Protein AF-A0ABC9U4D1-F1 (afdb_monomer_lite)

Structure (mmCIF, N/CA/C/O backbone):
data_AF-A0ABC9U4D1-F1
#
_entry.id   AF-A0ABC9U4D1-F1
#
loop_
_atom_site.group_PDB
_atom_site.id
_atom_site.type_symbol
_atom_site.label_atom_id
_atom_site.label_alt_id
_atom_site.label_comp_id
_atom_site.label_asym_id
_atom_site.label_entity_id
_atom_site.label_seq_id
_atom_site.pdbx_PDB_ins_code
_atom_site.Cartn_x
_atom_site.Cartn_y
_atom_site.Cartn_z
_atom_site.occupancy
_atom_site.B_iso_or_equiv
_atom_site.auth_seq_id
_atom_site.auth_comp_id
_atom_site.auth_asym_id
_atom_site.auth_atom_id
_atom_site.pdbx_PDB_model_num
ATOM 1 N N . LEU A 1 1 ? -5.046 -7.868 15.662 1.00 43.31 1 LEU A N 1
ATOM 2 C CA . LEU A 1 1 ? -5.301 -7.975 14.210 1.00 43.31 1 LEU A CA 1
ATOM 3 C C . LEU A 1 1 ? -5.563 -9.448 13.931 1.00 43.31 1 LEU A C 1
ATOM 5 O O . LEU A 1 1 ? -4.938 -10.247 14.605 1.00 43.31 1 LEU A O 1
ATOM 9 N N . GLU A 1 2 ? -6.512 -9.821 13.070 1.00 37.09 2 GLU A N 1
ATOM 10 C CA . GLU A 1 2 ? -6.477 -11.195 12.537 1.00 37.09 2 GLU A CA 1
ATOM 11 C C . GLU A 1 2 ? -5.173 -11.321 11.754 1.00 37.09 2 GLU A C 1
ATOM 13 O O . GLU A 1 2 ? -4.854 -10.416 10.973 1.00 37.09 2 GLU A O 1
ATOM 18 N N . ASP A 1 3 ? -4.407 -12.375 12.022 1.00 43.09 3 ASP A N 1
ATOM 19 C CA . ASP A 1 3 ? -3.248 -12.704 11.204 1.00 43.09 3 ASP A CA 1
ATOM 20 C C . ASP A 1 3 ? -3.711 -12.816 9.749 1.00 43.09 3 ASP A C 1
ATOM 22 O O . ASP A 1 3 ? -4.820 -13.310 9.498 1.00 43.09 3 ASP A O 1
ATOM 26 N N . PRO A 1 4 ? -2.935 -12.300 8.781 1.00 46.50 4 PRO A N 1
ATOM 27 C CA . PRO A 1 4 ? -3.317 -12.392 7.384 1.00 46.50 4 PRO A CA 1
ATOM 28 C C . PRO A 1 4 ? -3.581 -13.864 7.065 1.00 46.50 4 PRO A C 1
ATOM 30 O O . PRO A 1 4 ? -2.685 -14.697 7.197 1.00 46.50 4 PRO A O 1
ATOM 33 N N . LYS A 1 5 ? -4.831 -14.187 6.697 1.00 45.16 5 LYS A N 1
ATOM 34 C CA . LYS A 1 5 ? -5.208 -15.529 6.246 1.00 45.16 5 LYS A CA 1
ATOM 35 C C . LYS A 1 5 ? -4.211 -15.931 5.166 1.00 45.16 5 LYS A C 1
ATOM 37 O O . LYS A 1 5 ? -4.177 -15.302 4.107 1.00 45.16 5 LYS A O 1
ATOM 42 N N . LYS A 1 6 ? -3.395 -16.948 5.455 1.00 44.59 6 LYS A N 1
ATOM 43 C CA . LYS A 1 6 ? -2.520 -17.576 4.467 1.00 44.59 6 LYS A CA 1
ATOM 44 C C . LYS A 1 6 ? -3.451 -18.081 3.369 1.00 44.59 6 LYS A C 1
ATOM 46 O O . LYS A 1 6 ? -4.281 -18.950 3.624 1.00 44.59 6 LYS A O 1
ATOM 51 N N . ARG A 1 7 ? -3.421 -17.429 2.207 1.00 51.56 7 ARG A N 1
ATOM 52 C CA . ARG A 1 7 ? -4.224 -17.856 1.064 1.00 51.56 7 ARG A CA 1
ATOM 53 C C . ARG A 1 7 ? -3.690 -19.211 0.627 1.00 51.56 7 ARG A C 1
ATOM 55 O O . ARG A 1 7 ? -2.477 -19.385 0.534 1.00 51.56 7 ARG A O 1
ATOM 62 N N . GLU A 1 8 ? -4.588 -20.171 0.445 1.00 48.88 8 GLU A N 1
ATOM 63 C CA . GLU A 1 8 ? -4.225 -21.444 -0.159 1.00 48.88 8 GLU A CA 1
ATOM 64 C C . GLU A 1 8 ? -3.706 -21.142 -1.565 1.00 48.88 8 GLU A C 1
ATOM 66 O O . GLU A 1 8 ? -4.402 -20.519 -2.368 1.00 48.88 8 GLU A O 1
ATOM 71 N N . ASN A 1 9 ? -2.452 -21.517 -1.826 1.00 50.22 9 ASN A N 1
ATOM 72 C CA . ASN A 1 9 ? -1.836 -21.441 -3.145 1.00 50.22 9 ASN A CA 1
ATOM 73 C C . ASN A 1 9 ? -2.502 -22.502 -4.029 1.00 50.22 9 ASN A C 1
ATOM 75 O O . ASN A 1 9 ? -1.952 -23.572 -4.279 1.00 50.22 9 ASN A O 1
ATOM 79 N N . THR A 1 10 ? -3.723 -22.232 -4.481 1.00 45.69 10 THR A N 1
ATOM 80 C CA . THR A 1 10 ? -4.301 -22.949 -5.611 1.00 45.69 10 THR A CA 1
ATOM 81 C C . THR A 1 10 ? -3.465 -22.531 -6.811 1.00 45.69 10 THR A C 1
ATOM 83 O O . THR A 1 10 ? -3.570 -21.384 -7.241 1.00 45.69 10 THR A O 1
ATOM 86 N N . GLY A 1 11 ? -2.569 -23.410 -7.271 1.00 47.50 11 GLY A N 1
ATOM 87 C CA . GLY A 1 11 ? -1.564 -23.181 -8.319 1.00 47.50 11 GLY A CA 1
ATOM 88 C C . GLY A 1 11 ? -2.130 -22.909 -9.717 1.00 47.50 11 GLY A C 1
ATOM 89 O O . GLY A 1 11 ? -1.662 -23.473 -10.698 1.00 47.50 11 GLY A O 1
ATOM 90 N N . LEU A 1 12 ? -3.137 -22.044 -9.812 1.00 46.59 12 LEU A N 1
ATOM 91 C CA . LEU A 1 12 ? -3.800 -21.604 -11.023 1.00 46.59 12 LEU A CA 1
ATOM 92 C C . LEU A 1 12 ? -3.502 -20.108 -11.218 1.00 46.59 12 LEU A C 1
ATOM 94 O O . LEU A 1 12 ? -4.271 -19.239 -10.825 1.00 46.59 12 LEU A O 1
ATOM 98 N N . ALA A 1 13 ? -2.316 -19.841 -11.770 1.00 54.91 13 ALA A N 1
ATOM 99 C CA . ALA A 1 13 ? -1.929 -18.630 -12.499 1.00 54.91 13 ALA A CA 1
ATOM 100 C C . ALA A 1 13 ? -2.412 -17.266 -11.947 1.00 54.91 13 ALA A C 1
ATOM 102 O O . ALA A 1 13 ? -3.047 -16.489 -12.661 1.00 54.91 13 ALA A O 1
ATOM 103 N N . PHE A 1 14 ? -2.034 -16.900 -10.720 1.00 65.50 14 PHE A N 1
ATOM 104 C CA . PHE A 1 14 ? -1.954 -15.475 -10.385 1.00 65.50 14 PHE A CA 1
ATOM 105 C C . PHE A 1 14 ? -0.712 -14.893 -11.076 1.00 65.50 14 PHE A C 1
ATOM 107 O O . PHE A 1 14 ? 0.409 -15.322 -10.818 1.00 65.50 14 PHE A O 1
ATOM 114 N N . GLY A 1 15 ? -0.904 -13.965 -12.019 1.00 81.44 15 GLY A N 1
ATOM 115 C CA . GLY A 1 15 ? 0.206 -13.353 -12.756 1.00 81.44 15 GLY A CA 1
ATOM 116 C C . GLY A 1 15 ? 1.168 -12.592 -11.835 1.00 81.44 15 GLY A C 1
ATOM 117 O O . GLY A 1 15 ? 0.751 -12.051 -10.812 1.00 81.44 15 GLY A O 1
ATOM 118 N N . ARG A 1 16 ? 2.445 -12.488 -12.233 1.00 86.44 16 ARG A N 1
ATOM 119 C CA . ARG A 1 16 ? 3.528 -11.790 -11.500 1.00 86.44 16 ARG A CA 1
ATOM 120 C C . ARG A 1 16 ? 3.120 -10.404 -10.981 1.00 86.44 16 ARG A C 1
ATOM 122 O O . ARG A 1 16 ? 3.432 -10.034 -9.852 1.00 86.44 16 ARG A O 1
ATOM 129 N N . ASN A 1 17 ? 2.382 -9.647 -11.797 1.00 88.81 17 ASN A N 1
ATOM 130 C CA . ASN A 1 17 ? 1.868 -8.332 -11.417 1.00 88.81 17 ASN A CA 1
ATOM 131 C C . ASN A 1 17 ? 0.871 -8.407 -10.245 1.00 88.81 17 ASN A C 1
ATOM 133 O O . ASN A 1 17 ? 0.938 -7.592 -9.325 1.00 88.81 17 ASN A O 1
ATOM 137 N N . VAL A 1 18 ? -0.017 -9.404 -10.256 1.00 90.12 18 VAL A N 1
ATOM 138 C CA . VAL A 1 18 ? -1.042 -9.592 -9.224 1.00 90.12 18 VAL A CA 1
ATOM 139 C C . VAL A 1 18 ? -0.400 -9.944 -7.890 1.00 90.12 18 VAL A C 1
ATOM 141 O O . VAL A 1 18 ? -0.757 -9.345 -6.878 1.00 90.12 18 VAL A O 1
ATOM 144 N N . GLU A 1 19 ? 0.584 -10.843 -7.894 1.00 89.69 19 GLU A N 1
ATOM 145 C CA . GLU A 1 19 ? 1.311 -11.231 -6.681 1.00 89.69 19 GLU A CA 1
ATOM 146 C C . GLU A 1 19 ? 2.057 -10.040 -6.060 1.00 89.69 19 GLU A C 1
ATOM 148 O O . GLU A 1 19 ? 1.936 -9.770 -4.858 1.00 89.69 19 GLU A O 1
ATOM 153 N N . MET A 1 20 ? 2.744 -9.250 -6.894 1.00 91.88 20 MET A N 1
ATOM 154 C CA . MET A 1 20 ? 3.397 -8.014 -6.460 1.00 91.88 20 MET A CA 1
ATOM 155 C C . MET A 1 20 ? 2.384 -7.029 -5.870 1.00 91.88 20 MET A C 1
ATOM 157 O O . MET A 1 20 ? 2.581 -6.520 -4.765 1.00 91.88 20 MET A O 1
ATOM 161 N N . PHE A 1 21 ? 1.276 -6.771 -6.570 1.00 94.56 21 PHE A N 1
ATOM 162 C CA . PHE A 1 21 ? 0.228 -5.877 -6.083 1.00 94.56 21 PHE A CA 1
ATOM 163 C C . PHE A 1 21 ? -0.312 -6.331 -4.722 1.00 94.56 21 PHE A C 1
ATOM 165 O O . PHE A 1 21 ? -0.437 -5.532 -3.789 1.00 94.56 21 PHE A O 1
ATOM 172 N N . ASP A 1 22 ? -0.597 -7.623 -4.592 1.00 93.06 22 ASP A N 1
ATOM 173 C CA . ASP A 1 22 ? -1.173 -8.218 -3.397 1.00 93.06 22 ASP A CA 1
ATOM 174 C C . ASP A 1 22 ? -0.242 -8.214 -2.191 1.00 93.06 22 ASP A C 1
ATOM 176 O O . ASP A 1 22 ? -0.701 -8.023 -1.058 1.00 93.06 22 ASP A O 1
ATOM 180 N N . THR A 1 23 ? 1.051 -8.404 -2.424 1.00 92.94 23 THR A N 1
ATOM 181 C CA . THR A 1 23 ? 2.066 -8.324 -1.379 1.00 92.94 23 THR A CA 1
ATOM 182 C C . THR A 1 23 ? 2.245 -6.878 -0.926 1.00 92.94 23 THR A C 1
ATOM 184 O O . THR A 1 23 ? 2.126 -6.567 0.265 1.00 92.94 23 THR A O 1
ATOM 187 N N . ILE A 1 24 ? 2.461 -5.958 -1.869 1.00 96.50 24 ILE A N 1
ATOM 188 C CA . ILE A 1 24 ? 2.795 -4.568 -1.549 1.00 96.50 24 ILE A CA 1
ATOM 189 C C . ILE A 1 24 ? 1.605 -3.814 -0.938 1.00 96.50 24 ILE A C 1
ATOM 191 O O . ILE A 1 24 ? 1.791 -3.052 0.017 1.00 96.50 24 ILE A O 1
ATOM 195 N N . ARG A 1 25 ? 0.362 -4.060 -1.382 1.00 96.19 25 ARG A N 1
ATOM 196 C CA . ARG A 1 25 ? -0.817 -3.375 -0.813 1.00 96.19 25 ARG A CA 1
ATOM 197 C C . ARG A 1 25 ? -1.033 -3.685 0.668 1.00 96.19 25 ARG A C 1
ATOM 199 O O . ARG A 1 25 ? -1.475 -2.817 1.414 1.00 96.19 25 ARG A O 1
ATOM 206 N N . GLN A 1 26 ? -0.707 -4.899 1.119 1.00 95.06 26 GLN A N 1
ATOM 207 C CA . GLN A 1 26 ? -0.861 -5.276 2.527 1.00 95.06 26 GLN A CA 1
ATOM 208 C C . GLN A 1 26 ? 0.084 -4.484 3.427 1.00 95.06 26 GLN A C 1
ATOM 210 O O . GLN A 1 26 ? -0.293 -4.102 4.537 1.00 95.06 26 GLN A O 1
ATOM 215 N N . TRP A 1 27 ? 1.302 -4.226 2.949 1.00 96.44 27 TRP A N 1
ATOM 216 C CA . TRP A 1 27 ? 2.232 -3.338 3.631 1.00 96.44 27 TRP A CA 1
ATOM 217 C C . TRP A 1 27 ? 1.732 -1.888 3.591 1.00 96.44 27 TRP A C 1
ATOM 219 O O . TRP A 1 27 ? 1.704 -1.223 4.628 1.00 96.44 27 TRP A O 1
ATOM 229 N N . ALA A 1 28 ? 1.253 -1.425 2.432 1.00 97.12 28 ALA A N 1
ATOM 230 C CA . ALA A 1 28 ? 0.745 -0.067 2.244 1.00 97.12 28 ALA A CA 1
ATOM 231 C C . ALA A 1 28 ? -0.403 0.271 3.211 1.00 97.12 28 ALA A C 1
ATOM 233 O O . ALA A 1 28 ? -0.359 1.296 3.887 1.00 97.12 28 ALA A O 1
ATOM 234 N N . TYR A 1 29 ? -1.386 -0.623 3.359 1.00 94.62 29 TYR A N 1
ATOM 235 C CA . TYR A 1 29 ? -2.536 -0.415 4.250 1.00 94.62 29 TYR A CA 1
ATOM 236 C C . TYR A 1 29 ? -2.146 -0.223 5.718 1.00 94.62 29 TYR A C 1
ATOM 238 O O . TYR A 1 29 ? -2.854 0.457 6.456 1.00 94.62 29 TYR A O 1
ATOM 246 N N . LYS A 1 30 ? -1.037 -0.831 6.152 1.00 92.75 30 LYS A N 1
ATOM 247 C CA . LYS A 1 30 ? -0.544 -0.720 7.531 1.00 92.75 30 LYS A CA 1
ATOM 248 C C . LYS A 1 30 ? 0.212 0.584 7.783 1.00 92.75 30 LYS A C 1
ATOM 250 O O . LYS A 1 30 ? 0.278 1.011 8.928 1.00 92.75 30 LYS A O 1
ATOM 255 N N . ASN A 1 31 ? 0.783 1.189 6.742 1.00 95.38 31 ASN A N 1
ATOM 256 C CA . ASN A 1 31 ? 1.725 2.300 6.880 1.00 95.38 31 ASN A CA 1
ATOM 257 C C . ASN A 1 31 ? 1.190 3.631 6.341 1.00 95.38 31 ASN A C 1
ATOM 259 O O . ASN A 1 31 ? 1.694 4.670 6.744 1.00 95.38 31 ASN A O 1
ATOM 263 N N . VAL A 1 32 ? 0.164 3.638 5.483 1.00 95.88 32 VAL A N 1
ATOM 264 C CA . VAL A 1 32 ? -0.324 4.869 4.833 1.00 95.88 32 VAL A CA 1
ATOM 265 C C . VAL A 1 32 ? -0.662 5.989 5.817 1.00 95.88 32 VAL A C 1
ATOM 267 O O . VAL A 1 32 ? -0.286 7.127 5.565 1.00 95.88 32 VAL A O 1
ATOM 270 N N . LEU A 1 33 ? -1.303 5.686 6.951 1.00 93.75 33 LEU A N 1
ATOM 271 C CA . LEU A 1 33 ? -1.648 6.723 7.929 1.00 93.75 33 LEU A CA 1
ATOM 272 C C . LEU A 1 33 ? -0.411 7.364 8.561 1.00 93.75 33 LEU A C 1
ATOM 274 O O . LEU A 1 33 ? -0.380 8.576 8.718 1.00 93.75 33 LEU A O 1
ATOM 278 N N . LYS A 1 34 ? 0.626 6.567 8.846 1.00 94.62 34 LYS A N 1
ATOM 279 C CA . LYS A 1 34 ? 1.906 7.076 9.351 1.00 94.62 34 LYS A CA 1
ATOM 280 C C . LYS A 1 34 ? 2.522 8.066 8.360 1.00 94.62 34 LYS A C 1
ATOM 282 O O . LYS A 1 34 ? 2.978 9.133 8.745 1.00 94.62 34 LYS A O 1
ATOM 287 N N . TYR A 1 35 ? 2.499 7.731 7.072 1.00 95.94 35 TYR A N 1
ATOM 288 C CA . TYR A 1 35 ? 3.008 8.631 6.037 1.00 95.94 35 TYR A CA 1
ATOM 289 C C . TYR A 1 35 ? 2.134 9.875 5.855 1.00 95.94 35 TYR A C 1
ATOM 291 O O . TYR A 1 35 ? 2.677 10.935 5.580 1.00 95.94 35 TYR A O 1
ATOM 299 N N . GLN A 1 36 ? 0.811 9.775 6.016 1.00 93.62 36 GLN A N 1
ATOM 300 C CA . GLN A 1 36 ? -0.074 10.945 5.990 1.00 93.62 36 GLN A CA 1
ATOM 301 C C . GLN A 1 36 ? 0.181 11.900 7.166 1.00 93.62 36 GLN A C 1
ATOM 303 O O . GLN A 1 36 ? 0.002 13.102 6.997 1.00 93.62 36 GLN A O 1
ATOM 308 N N . SER A 1 37 ? 0.587 11.389 8.335 1.00 93.56 37 SER A N 1
ATOM 309 C CA . SER A 1 37 ? 0.869 12.209 9.519 1.00 93.56 37 SER A CA 1
ATOM 310 C C . SER A 1 37 ? 2.298 12.756 9.571 1.00 93.56 37 SER A C 1
ATOM 312 O O . SER A 1 37 ? 2.504 13.867 10.046 1.00 93.56 37 SER A O 1
ATOM 314 N N . GLU A 1 38 ? 3.288 11.982 9.119 1.00 95.38 38 GLU A N 1
ATOM 315 C CA . GLU A 1 38 ? 4.717 12.284 9.309 1.00 95.38 38 GLU A CA 1
ATOM 316 C C . GLU A 1 38 ? 5.439 12.700 8.016 1.00 95.38 38 GLU A C 1
ATOM 318 O O . GLU A 1 38 ? 6.610 13.075 8.060 1.00 95.38 38 GLU A O 1
ATOM 323 N N . SER A 1 39 ? 4.819 12.568 6.840 1.00 95.12 39 SER A N 1
ATOM 324 C CA . SER A 1 39 ? 5.518 12.687 5.549 1.00 95.12 39 SER A CA 1
ATOM 325 C C . SER A 1 39 ? 4.600 13.163 4.414 1.00 95.12 39 SER A C 1
ATOM 327 O O . SER A 1 39 ? 3.488 13.640 4.639 1.00 95.12 39 SER A O 1
ATOM 329 N N . SER A 1 40 ? 5.076 13.075 3.166 1.00 96.69 40 SER A N 1
ATOM 330 C CA . SER A 1 40 ? 4.315 13.460 1.977 1.00 96.69 40 SER A CA 1
ATOM 331 C C . SER A 1 40 ? 3.831 12.263 1.150 1.00 96.69 40 SER A C 1
ATOM 333 O O . SER A 1 40 ? 4.330 11.138 1.254 1.00 96.69 40 SER A O 1
ATOM 335 N N . PHE A 1 41 ? 2.885 12.525 0.241 1.00 96.69 41 PHE A N 1
ATOM 336 C CA . PHE A 1 41 ? 2.459 11.549 -0.768 1.00 96.69 41 PHE A CA 1
ATOM 337 C C . PHE A 1 41 ? 3.634 11.054 -1.622 1.00 96.69 41 PHE A C 1
ATOM 339 O O . PHE A 1 41 ? 3.663 9.888 -2.015 1.00 96.69 41 PHE A O 1
ATOM 346 N N . ASN A 1 42 ? 4.592 11.936 -1.922 1.00 97.62 42 ASN A N 1
ATOM 347 C CA . ASN A 1 42 ? 5.730 11.599 -2.767 1.00 97.62 42 ASN A CA 1
ATOM 348 C C . ASN A 1 42 ? 6.663 10.606 -2.064 1.00 97.62 42 ASN A C 1
ATOM 350 O O . ASN A 1 42 ? 7.069 9.624 -2.677 1.00 97.62 42 ASN A O 1
ATOM 354 N N . ASP A 1 43 ? 6.915 10.800 -0.767 1.00 97.75 43 ASP A N 1
ATOM 355 C CA . ASP A 1 43 ? 7.733 9.883 0.038 1.00 97.75 43 ASP A CA 1
ATOM 356 C C . ASP A 1 43 ? 7.082 8.503 0.125 1.00 97.75 43 ASP A C 1
ATOM 358 O O . ASP A 1 43 ? 7.728 7.480 -0.096 1.00 97.75 43 ASP A O 1
ATOM 362 N N . PHE A 1 44 ? 5.767 8.471 0.350 1.00 98.00 44 PHE A N 1
ATOM 363 C CA . PHE A 1 44 ? 5.008 7.226 0.357 1.00 98.00 44 PHE A CA 1
ATOM 364 C C . PHE A 1 44 ? 5.028 6.521 -1.006 1.00 98.00 44 PHE A C 1
ATOM 366 O O . PHE A 1 44 ? 5.191 5.303 -1.082 1.00 98.00 44 PHE A O 1
ATOM 373 N N . HIS A 1 45 ? 4.885 7.274 -2.100 1.00 98.25 45 HIS A N 1
ATOM 374 C CA . HIS A 1 45 ? 4.954 6.716 -3.447 1.00 98.25 45 HIS A CA 1
ATOM 375 C C . HIS A 1 45 ? 6.343 6.147 -3.766 1.00 98.25 45 HIS A C 1
ATOM 377 O O . HIS A 1 45 ? 6.425 5.046 -4.314 1.00 98.25 45 HIS A O 1
ATOM 383 N N . ASN A 1 46 ? 7.411 6.859 -3.399 1.00 98.06 46 ASN A N 1
ATOM 384 C CA . ASN A 1 46 ? 8.792 6.423 -3.603 1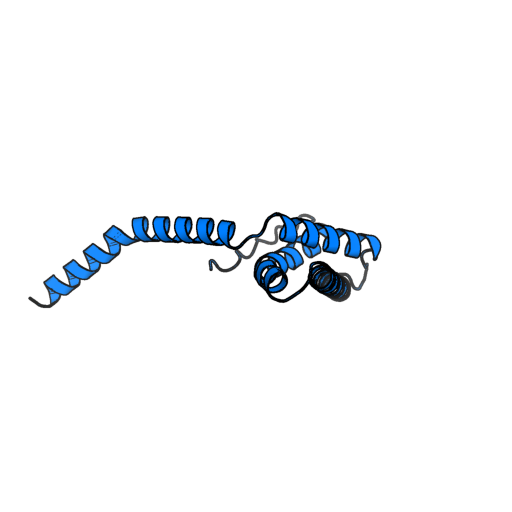.00 98.06 46 ASN A CA 1
ATOM 385 C C . ASN A 1 46 ? 9.107 5.155 -2.801 1.00 98.06 46 ASN A C 1
ATOM 387 O O . ASN A 1 46 ? 9.701 4.224 -3.341 1.00 98.06 46 ASN A O 1
ATOM 391 N N . GLU A 1 47 ? 8.639 5.071 -1.555 1.00 98.19 47 GLU A N 1
ATOM 392 C CA . GLU A 1 47 ? 8.798 3.872 -0.729 1.00 98.19 47 GLU A CA 1
ATOM 393 C C . GLU A 1 47 ? 8.085 2.659 -1.349 1.00 98.19 47 GLU A C 1
ATOM 395 O O . GLU A 1 47 ? 8.642 1.562 -1.424 1.00 98.19 47 GLU A O 1
ATOM 400 N N . LEU A 1 48 ? 6.857 2.841 -1.848 1.00 98.06 48 LEU A N 1
ATOM 401 C CA . LEU A 1 48 ? 6.134 1.771 -2.540 1.00 98.06 48 LEU A CA 1
ATOM 402 C C . LEU A 1 48 ? 6.830 1.355 -3.838 1.00 98.06 48 LEU A C 1
ATOM 404 O O . LEU A 1 48 ? 6.879 0.165 -4.143 1.00 98.06 48 LEU A O 1
ATOM 408 N N . LEU A 1 49 ? 7.381 2.312 -4.588 1.00 98.25 49 LEU A N 1
ATOM 409 C CA . LEU A 1 49 ? 8.145 2.032 -5.800 1.00 98.25 49 LEU A CA 1
ATOM 410 C C . LEU A 1 49 ? 9.376 1.176 -5.490 1.00 98.25 49 LEU A C 1
ATOM 412 O O . LEU A 1 49 ? 9.559 0.144 -6.135 1.00 98.25 49 LEU A O 1
ATOM 416 N N . LEU A 1 50 ? 10.151 1.551 -4.469 1.00 97.75 50 LEU A N 1
ATOM 417 C CA . LEU A 1 50 ? 11.313 0.789 -4.019 1.00 97.75 50 LEU A CA 1
ATOM 418 C C . LEU A 1 50 ? 10.920 -0.643 -3.638 1.00 97.75 50 LEU 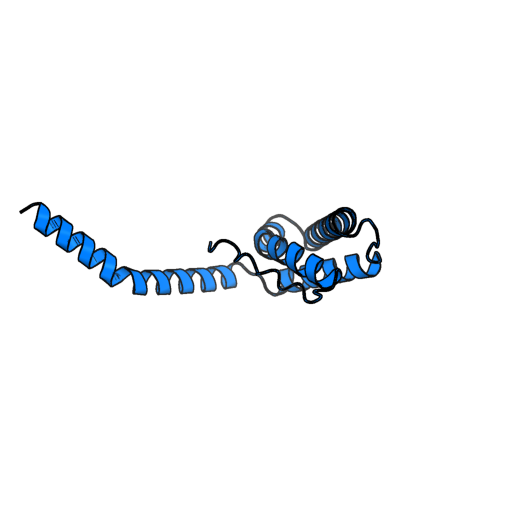A C 1
ATOM 420 O O . LEU A 1 50 ? 11.550 -1.600 -4.085 1.00 97.75 50 LEU A O 1
ATOM 424 N N . LYS A 1 51 ? 9.832 -0.821 -2.880 1.00 97.19 51 LYS A N 1
ATOM 425 C CA . LYS A 1 51 ? 9.360 -2.164 -2.509 1.00 97.19 51 LYS A CA 1
ATOM 426 C C . LYS A 1 51 ? 8.918 -2.994 -3.706 1.00 97.19 51 LYS A C 1
ATOM 428 O O . LYS A 1 51 ? 9.239 -4.178 -3.756 1.00 97.19 51 LYS A O 1
ATOM 433 N N . CYS A 1 52 ? 8.215 -2.399 -4.668 1.00 96.12 52 CYS A N 1
ATOM 434 C CA . CYS A 1 52 ? 7.851 -3.090 -5.903 1.00 96.12 52 CYS A CA 1
ATOM 435 C C . CYS A 1 52 ? 9.102 -3.513 -6.693 1.00 96.12 52 CYS A C 1
ATOM 437 O O . CYS A 1 52 ? 9.154 -4.634 -7.190 1.00 96.12 52 CYS A O 1
ATOM 439 N N . GLN A 1 53 ? 10.130 -2.658 -6.772 1.00 95.44 53 GLN A N 1
ATOM 440 C CA . GLN A 1 53 ? 11.398 -2.993 -7.430 1.00 95.44 53 GLN A CA 1
ATOM 441 C C . GLN A 1 53 ? 12.119 -4.146 -6.726 1.00 95.44 53 GLN A C 1
ATOM 443 O O . GLN A 1 53 ? 12.518 -5.100 -7.388 1.00 95.44 53 GLN A O 1
ATOM 448 N N . MET A 1 54 ? 12.236 -4.096 -5.395 1.00 94.56 54 MET A N 1
ATOM 449 C CA . MET A 1 54 ? 12.850 -5.167 -4.603 1.00 94.56 54 MET A CA 1
ATOM 450 C C . MET A 1 54 ? 12.099 -6.493 -4.757 1.00 94.56 5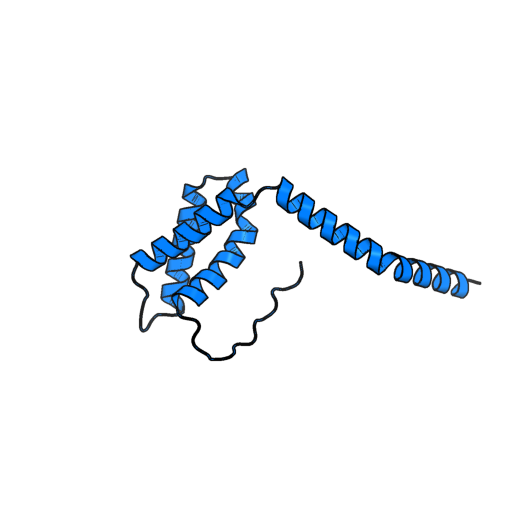4 MET A C 1
ATOM 452 O O . MET A 1 54 ? 12.717 -7.539 -4.928 1.00 94.56 54 MET A O 1
ATOM 456 N N . HIS A 1 55 ? 10.765 -6.454 -4.732 1.00 92.12 55 HIS A N 1
ATOM 457 C CA . HIS A 1 55 ? 9.935 -7.641 -4.907 1.00 92.12 55 HIS A CA 1
ATOM 458 C C . HIS A 1 55 ? 10.097 -8.245 -6.308 1.00 92.12 55 HIS A C 1
ATOM 460 O O . HIS A 1 55 ? 10.280 -9.453 -6.436 1.00 92.12 55 HIS A O 1
ATOM 466 N N . ASN A 1 56 ? 10.098 -7.405 -7.350 1.00 91.00 56 ASN A N 1
ATOM 467 C CA . ASN A 1 56 ? 10.321 -7.849 -8.724 1.00 91.00 56 ASN A CA 1
ATOM 468 C C . ASN A 1 56 ? 11.721 -8.451 -8.913 1.00 91.00 56 ASN A C 1
ATOM 470 O O . ASN A 1 56 ? 11.852 -9.480 -9.563 1.00 91.00 56 ASN A O 1
ATOM 474 N N . ALA A 1 57 ? 12.753 -7.853 -8.313 1.00 89.75 57 ALA A N 1
ATOM 475 C CA . ALA A 1 57 ? 14.115 -8.378 -8.377 1.00 89.75 57 ALA A CA 1
ATOM 476 C C . ALA A 1 57 ? 14.271 -9.726 -7.649 1.00 89.75 57 ALA A C 1
ATOM 478 O O . ALA A 1 57 ? 15.046 -10.567 -8.087 1.00 89.75 57 ALA A O 1
ATOM 479 N N . TYR A 1 58 ? 13.541 -9.936 -6.548 1.00 86.12 58 TYR A N 1
ATOM 480 C CA . TYR A 1 58 ? 13.653 -11.150 -5.737 1.00 86.12 58 TYR A CA 1
ATOM 481 C C . TYR A 1 58 ? 12.845 -12.334 -6.291 1.00 86.12 58 TYR A C 1
ATOM 483 O O . TYR A 1 58 ? 13.343 -13.455 -6.288 1.00 86.12 58 TYR A O 1
ATOM 491 N N . LEU A 1 59 ? 11.607 -12.108 -6.751 1.00 80.94 59 LEU A N 1
ATOM 492 C CA . LEU A 1 59 ? 10.707 -13.196 -7.170 1.00 80.94 59 LEU A CA 1
ATOM 493 C C . LEU A 1 59 ? 10.670 -13.449 -8.678 1.00 80.94 59 LEU A C 1
ATOM 495 O O . LEU A 1 59 ? 10.267 -14.531 -9.089 1.00 80.94 59 LEU A O 1
ATOM 499 N N . ASN A 1 60 ? 11.078 -12.476 -9.496 1.00 79.12 60 ASN A N 1
ATOM 500 C CA . ASN A 1 60 ? 11.001 -12.557 -10.955 1.00 79.12 60 ASN A CA 1
ATOM 501 C C . ASN A 1 60 ? 12.395 -12.474 -11.603 1.00 79.12 60 ASN A C 1
ATOM 503 O O . ASN A 1 60 ? 12.542 -11.884 -12.670 1.00 79.12 60 ASN A O 1
ATOM 507 N N . ALA A 1 61 ? 13.427 -13.018 -10.948 1.00 75.12 61 ALA A N 1
ATOM 508 C CA . ALA A 1 61 ? 14.823 -12.884 -11.380 1.00 75.12 61 ALA A CA 1
ATOM 509 C C . ALA A 1 61 ? 15.075 -13.397 -12.813 1.00 75.12 61 ALA A C 1
ATOM 511 O O . ALA A 1 61 ? 15.870 -12.801 -13.537 1.00 75.12 61 ALA A O 1
ATOM 512 N N . ASP A 1 62 ? 14.357 -14.441 -13.234 1.00 75.00 62 ASP A N 1
ATOM 513 C CA . ASP A 1 62 ? 14.494 -15.044 -14.567 1.00 75.00 62 ASP A CA 1
ATOM 514 C C . ASP A 1 62 ? 13.648 -14.342 -15.650 1.00 75.00 62 ASP A C 1
ATOM 516 O O . ASP A 1 62 ? 13.890 -14.516 -16.843 1.00 75.00 62 ASP A O 1
ATOM 520 N N . ASP A 1 63 ? 12.654 -13.540 -15.255 1.00 79.50 63 ASP A N 1
ATOM 521 C CA . ASP A 1 63 ? 11.732 -12.835 -16.156 1.00 79.50 63 ASP A CA 1
ATOM 522 C C . ASP A 1 63 ? 11.170 -11.598 -15.437 1.00 79.50 63 ASP A C 1
ATOM 524 O O . ASP A 1 63 ? 10.085 -11.632 -14.847 1.00 79.50 63 ASP A O 1
ATOM 528 N N . LEU A 1 64 ? 11.930 -10.499 -15.427 1.00 84.56 64 LEU A N 1
ATOM 529 C CA . LEU A 1 64 ? 11.557 -9.285 -14.701 1.00 84.56 64 LEU A CA 1
ATOM 530 C C . LEU A 1 64 ? 10.361 -8.582 -15.353 1.00 84.56 64 LEU A C 1
ATOM 532 O O . LEU A 1 64 ? 10.312 -8.389 -16.567 1.00 84.56 64 LEU A O 1
ATOM 536 N N . LEU A 1 65 ? 9.444 -8.069 -14.526 1.00 88.12 65 LEU A N 1
ATOM 537 C CA . LEU A 1 65 ? 8.425 -7.142 -15.018 1.00 88.12 65 LEU A CA 1
ATOM 538 C C . LEU A 1 65 ? 9.069 -5.836 -15.523 1.00 88.12 65 LEU A C 1
ATOM 540 O O . LEU A 1 65 ? 9.993 -5.324 -14.876 1.00 88.12 65 LEU A O 1
ATOM 544 N N . PRO A 1 66 ? 8.556 -5.240 -16.617 1.00 92.88 66 PRO A N 1
ATOM 545 C CA . PRO A 1 66 ? 9.011 -3.942 -17.099 1.00 92.88 66 PRO A CA 1
ATOM 546 C C . PRO A 1 66 ? 8.860 -2.849 -16.038 1.00 92.88 66 PRO A C 1
ATOM 548 O O . PRO A 1 66 ? 7.850 -2.775 -15.334 1.00 92.88 66 PRO A O 1
ATOM 551 N N . TYR A 1 67 ? 9.811 -1.913 -15.980 1.00 93.88 67 TYR A N 1
ATOM 552 C CA . TYR A 1 67 ? 9.787 -0.818 -14.999 1.00 93.88 67 TYR A CA 1
ATOM 553 C C . TYR A 1 67 ? 8.481 -0.004 -15.022 1.00 93.88 67 TYR A C 1
ATOM 555 O O . TYR A 1 67 ? 7.985 0.416 -13.976 1.00 93.88 67 TYR A O 1
ATOM 563 N N . ASN A 1 68 ? 7.881 0.179 -16.201 1.00 95.31 68 ASN A N 1
ATOM 564 C CA . ASN A 1 68 ? 6.604 0.878 -16.336 1.00 95.31 68 ASN A CA 1
ATOM 565 C C . ASN A 1 68 ? 5.463 0.168 -15.592 1.00 95.31 68 ASN A C 1
ATOM 567 O O . ASN A 1 68 ? 4.629 0.844 -14.990 1.00 95.31 68 ASN A O 1
ATOM 571 N N . GLU A 1 69 ? 5.448 -1.165 -15.564 1.00 93.56 69 GLU A N 1
ATOM 572 C CA . GLU A 1 69 ? 4.451 -1.938 -14.817 1.00 93.56 69 GLU A CA 1
ATOM 573 C C . GLU A 1 69 ? 4.667 -1.833 -13.308 1.00 93.56 69 GLU A C 1
ATOM 575 O O . GLU A 1 69 ? 3.714 -1.631 -12.550 1.00 93.56 69 GLU A O 1
ATOM 580 N N . ILE A 1 70 ? 5.925 -1.893 -12.867 1.00 95.75 70 ILE A N 1
ATOM 581 C CA . ILE A 1 70 ? 6.314 -1.691 -11.465 1.00 95.75 70 ILE A CA 1
ATOM 582 C C . ILE A 1 70 ? 5.845 -0.308 -10.996 1.00 95.75 70 ILE A C 1
ATOM 584 O O . ILE A 1 70 ? 5.157 -0.175 -9.979 1.00 95.75 70 ILE A O 1
ATOM 588 N N . LYS A 1 71 ? 6.153 0.728 -11.784 1.00 97.19 71 LYS A N 1
ATOM 589 C CA . LYS A 1 71 ? 5.777 2.118 -11.511 1.00 97.19 71 LYS A CA 1
ATOM 590 C C . LYS A 1 71 ? 4.264 2.313 -11.504 1.00 97.19 71 LYS A C 1
ATOM 592 O O . LYS A 1 71 ? 3.741 2.981 -10.610 1.00 97.19 71 LYS A O 1
ATOM 597 N N . ALA A 1 72 ? 3.550 1.729 -12.467 1.00 96.75 72 ALA A N 1
ATOM 598 C CA . ALA A 1 72 ? 2.091 1.782 -12.522 1.00 96.75 72 ALA A CA 1
ATOM 599 C C . ALA A 1 72 ? 1.458 1.123 -11.287 1.00 96.75 72 ALA A C 1
ATOM 601 O O . ALA A 1 72 ? 0.566 1.709 -10.669 1.00 96.75 72 ALA A O 1
ATOM 602 N N . THR A 1 73 ? 1.977 -0.035 -10.876 1.00 96.50 73 THR A N 1
ATOM 603 C CA . THR A 1 73 ? 1.515 -0.772 -9.692 1.00 96.50 73 THR A CA 1
ATOM 604 C C . THR A 1 73 ? 1.722 0.049 -8.421 1.00 96.50 73 THR A C 1
ATOM 606 O O . THR A 1 73 ? 0.765 0.300 -7.684 1.00 96.50 73 THR A O 1
ATOM 609 N N . ALA A 1 74 ? 2.936 0.566 -8.204 1.00 98.06 74 ALA A N 1
ATOM 610 C CA . ALA A 1 74 ? 3.244 1.417 -7.056 1.00 98.06 74 ALA A CA 1
ATOM 611 C C . ALA A 1 74 ? 2.350 2.669 -7.013 1.00 98.06 74 ALA A C 1
ATOM 613 O O . ALA A 1 74 ? 1.817 3.029 -5.963 1.00 98.06 74 ALA A O 1
ATOM 614 N N . LYS A 1 75 ? 2.128 3.316 -8.165 1.00 97.94 75 LYS A N 1
ATOM 615 C CA . LYS A 1 75 ? 1.277 4.511 -8.275 1.00 97.94 75 LYS A CA 1
ATOM 616 C C . LYS A 1 75 ? -0.194 4.208 -7.989 1.00 97.94 75 LYS A C 1
ATOM 618 O O . LYS A 1 75 ? -0.856 5.018 -7.342 1.00 97.94 75 LYS A O 1
ATOM 623 N N . SER A 1 76 ? -0.699 3.068 -8.460 1.00 97.50 76 SER A N 1
ATOM 624 C CA . SER A 1 76 ? -2.072 2.613 -8.211 1.00 97.50 76 SER A CA 1
ATOM 625 C C . SER A 1 76 ? -2.323 2.423 -6.713 1.00 97.50 76 SER A C 1
ATOM 627 O O . SER A 1 76 ? -3.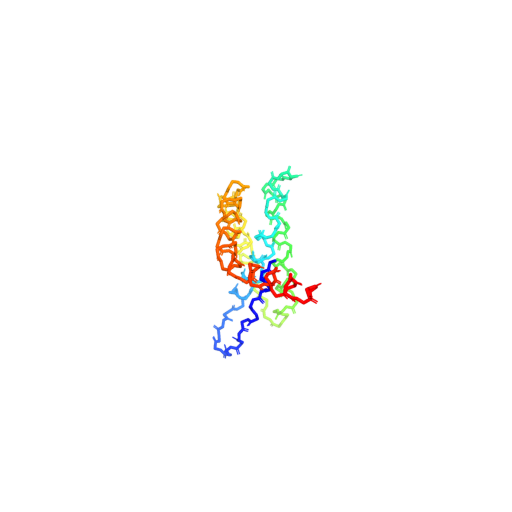242 3.027 -6.153 1.00 97.50 76 SER A O 1
ATOM 629 N N . ILE A 1 77 ? -1.435 1.681 -6.041 1.00 97.94 77 ILE A N 1
ATOM 630 C CA . ILE A 1 77 ? -1.507 1.448 -4.594 1.00 97.94 77 ILE A CA 1
ATOM 631 C C . ILE A 1 77 ? -1.413 2.774 -3.834 1.00 97.94 77 ILE A C 1
ATOM 633 O O . ILE A 1 77 ? -2.255 3.038 -2.975 1.00 97.94 77 ILE A O 1
ATOM 637 N N . ALA A 1 78 ? -0.438 3.624 -4.176 1.00 98.06 78 ALA A N 1
ATOM 638 C CA . ALA A 1 78 ? -0.223 4.907 -3.513 1.00 98.06 78 ALA A CA 1
ATOM 639 C C . ALA A 1 78 ? -1.475 5.790 -3.574 1.00 98.06 78 ALA A C 1
ATOM 641 O O . ALA A 1 78 ? -1.970 6.237 -2.541 1.00 98.06 78 ALA A O 1
ATOM 642 N N . LYS A 1 79 ? -2.028 5.998 -4.777 1.00 97.88 79 LYS A N 1
ATOM 643 C CA . LYS A 1 79 ? -3.217 6.836 -4.983 1.00 97.88 79 LYS A CA 1
ATOM 644 C C . LYS A 1 79 ? -4.437 6.307 -4.240 1.00 97.88 79 LYS A C 1
ATOM 646 O O . LYS A 1 79 ? -5.138 7.088 -3.602 1.00 97.88 79 LYS A O 1
ATOM 651 N N . PHE A 1 80 ? -4.690 5.000 -4.327 1.00 97.12 80 PHE A N 1
ATOM 652 C CA . PHE A 1 80 ? -5.818 4.385 -3.635 1.00 97.12 80 PHE A CA 1
ATOM 653 C C . PHE A 1 80 ? -5.693 4.568 -2.123 1.00 97.12 80 PHE A C 1
ATOM 655 O O . PHE A 1 80 ? -6.625 5.051 -1.485 1.00 97.12 80 PHE A O 1
ATOM 662 N N . CYS A 1 81 ? -4.530 4.239 -1.556 1.00 96.38 81 CYS A N 1
ATOM 663 C CA . CYS A 1 81 ? -4.325 4.334 -0.117 1.00 96.38 81 CYS A CA 1
ATOM 664 C C . CYS A 1 81 ? -4.458 5.784 0.362 1.00 96.38 81 CYS A C 1
ATOM 666 O O . CYS A 1 81 ? -5.158 6.038 1.336 1.00 96.38 81 CYS A O 1
ATOM 668 N N . TRP A 1 82 ? -3.857 6.736 -0.355 1.00 96.38 82 TRP A N 1
ATOM 669 C CA . TRP A 1 82 ? -3.877 8.144 0.042 1.00 96.38 82 TRP A CA 1
ATOM 670 C C . TRP A 1 82 ? -5.275 8.764 0.025 1.00 96.38 82 TRP A C 1
ATOM 672 O O . TRP A 1 82 ? -5.577 9.627 0.841 1.00 96.38 82 TRP A O 1
ATOM 682 N N . LYS A 1 83 ? -6.129 8.328 -0.906 1.00 94.69 83 LYS A N 1
ATOM 683 C CA . LYS A 1 83 ? -7.513 8.796 -1.012 1.00 94.69 83 LYS A CA 1
ATOM 684 C C . LYS A 1 83 ? -8.438 8.097 -0.016 1.00 94.69 83 LYS A C 1
ATOM 686 O O . LYS A 1 83 ? -9.321 8.729 0.561 1.00 94.69 83 LYS A O 1
ATOM 691 N N . GLU A 1 84 ? -8.299 6.782 0.136 1.00 92.50 84 GLU A N 1
ATOM 692 C CA . GLU A 1 84 ? -9.293 5.986 0.853 1.00 92.50 84 GLU A CA 1
ATOM 693 C C . GLU A 1 84 ? -9.031 5.861 2.346 1.00 92.50 84 GLU A C 1
ATOM 695 O O . GLU A 1 84 ? -9.992 5.684 3.099 1.00 92.50 84 GLU A O 1
ATOM 700 N N . PHE A 1 85 ? -7.782 5.974 2.792 1.00 91.69 85 PHE A N 1
ATOM 701 C CA . PHE A 1 85 ? -7.439 5.824 4.199 1.00 91.69 85 PHE A CA 1
ATOM 702 C C . PHE A 1 85 ? -7.504 7.172 4.910 1.00 91.69 85 PHE A C 1
ATOM 704 O O . PHE A 1 85 ? -6.957 8.170 4.450 1.00 91.69 85 PHE A O 1
ATOM 711 N N . SER A 1 86 ? -8.193 7.167 6.048 1.00 90.44 86 SER A N 1
ATOM 712 C CA . SER A 1 86 ? -8.221 8.261 7.010 1.00 90.44 86 SER A CA 1
ATOM 713 C C . SER A 1 86 ? -8.372 7.692 8.418 1.00 90.44 86 SER A C 1
ATOM 715 O O . SER A 1 86 ? -8.949 6.610 8.604 1.00 90.44 86 SER A O 1
ATOM 717 N N . GLU A 1 87 ? -7.878 8.421 9.418 1.00 85.44 87 GLU A N 1
ATOM 718 C CA . GLU A 1 87 ? -8.010 8.037 10.829 1.00 85.44 87 GLU A CA 1
ATOM 719 C C . GLU A 1 87 ? -9.475 7.833 11.223 1.00 85.44 87 GLU A C 1
ATOM 721 O O . GLU A 1 87 ? -9.826 6.839 11.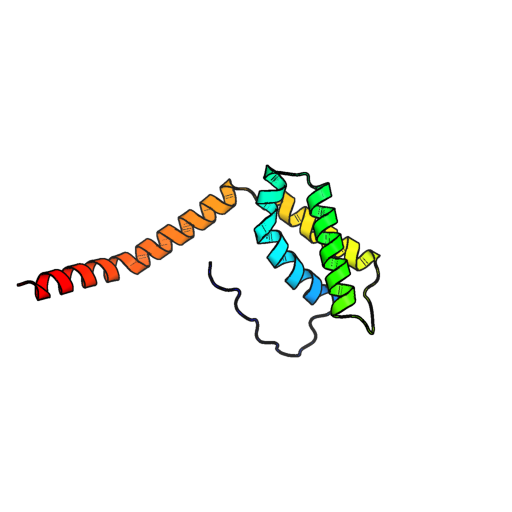857 1.00 85.44 87 GLU A O 1
ATOM 726 N N . GLU A 1 88 ? -10.364 8.712 10.760 1.00 87.38 88 GLU A N 1
ATOM 727 C CA . GLU A 1 88 ? -11.799 8.622 11.020 1.00 87.38 88 GLU A CA 1
ATOM 728 C C . GLU A 1 88 ? -12.402 7.305 10.500 1.00 87.38 88 GLU A C 1
ATOM 730 O O . GLU A 1 88 ? -13.145 6.620 11.213 1.00 87.38 88 GLU A O 1
ATOM 735 N N . LYS A 1 89 ? -12.066 6.910 9.263 1.00 86.62 89 LYS A N 1
ATOM 736 C CA . LYS A 1 89 ? -12.535 5.647 8.675 1.00 86.62 89 LYS A CA 1
ATOM 737 C C . LYS A 1 89 ? -12.000 4.449 9.461 1.00 86.62 89 LYS A C 1
ATOM 739 O O . LYS A 1 89 ? -12.762 3.512 9.718 1.00 86.62 89 LYS A O 1
ATOM 744 N N . LEU A 1 90 ? -10.733 4.474 9.884 1.00 83.94 90 LEU A N 1
ATOM 745 C CA . LEU A 1 90 ? -10.172 3.394 10.698 1.00 83.94 90 LEU A CA 1
ATOM 746 C C . LEU A 1 90 ? -10.829 3.312 12.074 1.00 83.94 90 LEU A C 1
ATOM 748 O O . LEU A 1 90 ? -11.213 2.213 12.476 1.00 83.94 90 LEU A O 1
ATOM 752 N N . ASN A 1 91 ? -11.037 4.440 12.751 1.00 86.44 91 ASN A N 1
ATOM 753 C CA . ASN A 1 91 ? -11.727 4.493 14.037 1.00 86.44 91 ASN A CA 1
ATOM 754 C C . ASN A 1 91 ? -13.136 3.904 13.918 1.00 86.44 91 ASN A C 1
ATOM 756 O O . ASN A 1 91 ? -13.492 3.006 14.677 1.00 86.44 91 ASN A O 1
ATOM 760 N N . LYS A 1 92 ? -13.900 4.278 12.882 1.00 90.31 92 LYS A N 1
ATOM 761 C CA . LYS A 1 92 ? -15.219 3.682 12.597 1.00 90.31 92 LYS A CA 1
ATOM 762 C C . LYS A 1 92 ? -15.149 2.160 12.420 1.00 90.31 92 LYS A C 1
ATOM 764 O O . LYS A 1 92 ? -15.989 1.438 12.965 1.00 90.31 92 LYS A O 1
ATOM 769 N N . ILE A 1 93 ? -14.165 1.647 11.676 1.00 86.19 93 ILE A N 1
ATOM 770 C CA . ILE A 1 93 ? -13.969 0.199 11.486 1.00 86.19 93 ILE A CA 1
ATOM 771 C C . ILE A 1 93 ? -13.618 -0.480 12.817 1.00 86.19 93 ILE A C 1
ATOM 773 O O . ILE A 1 93 ? -14.174 -1.536 13.134 1.00 86.19 93 ILE A O 1
ATOM 777 N N . GLN A 1 94 ? -12.721 0.111 13.608 1.00 88.12 94 GLN A N 1
ATOM 778 C CA . GLN A 1 94 ? -12.290 -0.427 14.896 1.00 88.12 94 GLN A CA 1
ATOM 779 C C . GLN A 1 94 ? -13.431 -0.438 15.915 1.00 88.12 94 GLN A C 1
ATOM 781 O O . GLN A 1 94 ? -13.692 -1.486 16.504 1.00 88.12 94 GLN A O 1
ATOM 786 N N . SER A 1 95 ? -14.187 0.653 16.051 1.00 91.00 95 SER A N 1
ATOM 787 C CA . SER A 1 95 ? -15.358 0.727 16.931 1.00 91.00 95 SER A CA 1
ATOM 788 C C . SER A 1 95 ? -16.427 -0.302 16.543 1.00 91.00 95 SER A C 1
ATOM 790 O O . SER A 1 95 ? -16.972 -0.997 17.407 1.00 91.00 95 SER A O 1
ATOM 792 N N . LYS A 1 96 ? -16.690 -0.498 15.241 1.00 91.81 96 LYS A N 1
ATOM 793 C CA . LYS A 1 96 ? -17.589 -1.567 14.765 1.00 91.81 96 LYS A CA 1
ATOM 794 C C . LYS A 1 96 ? -17.070 -2.958 15.147 1.00 91.81 96 LYS A C 1
ATOM 796 O O . LYS A 1 96 ? -17.827 -3.764 15.685 1.00 91.81 96 LYS A O 1
ATOM 801 N N . LYS A 1 97 ? -15.777 -3.23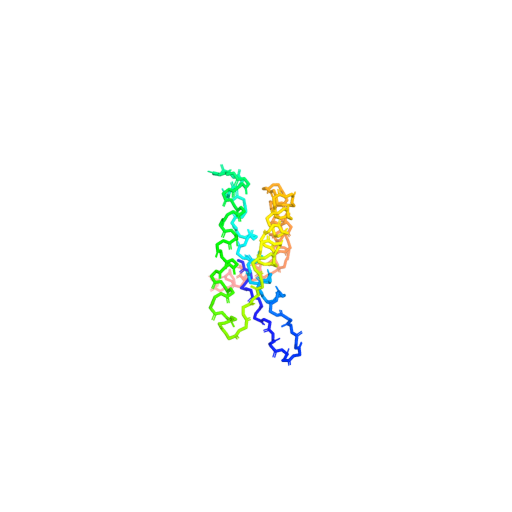6 14.951 1.00 89.12 97 LYS A N 1
ATOM 802 C CA . LYS A 1 97 ? -15.166 -4.519 15.350 1.00 89.12 97 LYS A CA 1
ATOM 803 C C . LYS A 1 97 ? -15.225 -4.742 16.862 1.00 89.12 97 LYS A C 1
ATOM 805 O O . LYS A 1 97 ? -15.556 -5.843 17.301 1.00 89.12 97 LYS A O 1
ATOM 810 N N . GLN A 1 98 ? -14.927 -3.719 17.659 1.00 89.44 98 GLN A N 1
ATOM 811 C CA . GLN A 1 98 ? -14.960 -3.791 19.118 1.00 89.44 98 GLN A CA 1
ATOM 812 C C . GLN A 1 98 ? -16.381 -4.021 19.633 1.00 89.44 98 GLN A C 1
ATOM 814 O O . GLN A 1 98 ? -16.582 -4.893 20.475 1.00 89.44 98 GLN A O 1
ATOM 819 N N . SER A 1 99 ? -17.378 -3.318 19.091 1.00 90.81 99 SER A N 1
ATOM 820 C CA . SER A 1 99 ? -18.780 -3.527 19.472 1.00 90.81 99 SER A CA 1
ATOM 821 C C . SER A 1 99 ? -19.276 -4.934 19.116 1.00 90.81 99 SER A C 1
ATOM 823 O O . SER A 1 99 ? -19.918 -5.579 19.946 1.00 90.81 99 SER A O 1
ATOM 825 N N . TYR A 1 100 ? -18.920 -5.463 17.939 1.00 89.25 100 TYR A N 1
ATOM 826 C CA . TYR A 1 100 ? -19.228 -6.846 17.558 1.00 89.25 100 TYR A CA 1
ATOM 827 C C . TYR A 1 100 ? -18.586 -7.866 18.515 1.00 89.25 100 TYR A C 1
ATOM 829 O O . TYR A 1 100 ? -19.267 -8.759 19.024 1.00 89.25 100 TYR A O 1
ATOM 837 N N . ARG A 1 101 ? -17.294 -7.697 18.833 1.00 87.56 101 ARG A N 1
ATOM 838 C CA . ARG A 1 101 ? -16.579 -8.538 19.812 1.00 87.56 101 ARG A CA 1
ATOM 839 C C . ARG A 1 101 ? -17.203 -8.455 21.205 1.00 87.56 101 ARG A C 1
ATOM 841 O O . ARG A 1 101 ? -17.389 -9.484 21.849 1.00 87.56 101 ARG A O 1
ATOM 848 N N . GLY A 1 102 ? -17.573 -7.255 21.646 1.00 86.06 102 GLY A N 1
ATOM 849 C CA . GLY A 1 102 ? -18.253 -7.028 22.920 1.00 86.06 102 GLY A CA 1
ATOM 850 C C . GLY A 1 102 ? -19.589 -7.766 23.001 1.00 86.06 102 GLY A C 1
ATOM 851 O O . GLY A 1 102 ? -19.852 -8.444 23.992 1.00 86.06 102 GLY A O 1
ATOM 852 N N . LYS A 1 103 ? -20.400 -7.724 21.934 1.00 85.50 103 LYS A N 1
ATOM 853 C CA . LYS A 1 103 ? -21.664 -8.477 21.851 1.00 85.50 103 LYS A CA 1
ATOM 854 C C . LYS A 1 103 ? -21.439 -9.987 21.947 1.00 85.50 103 LYS A C 1
ATOM 856 O O . LYS A 1 103 ? -22.106 -10.637 22.747 1.00 85.50 103 LYS A O 1
ATOM 861 N N . LYS A 1 104 ? -20.469 -10.531 21.203 1.00 82.75 104 LYS A N 1
ATOM 862 C CA . LYS A 1 104 ? -20.126 -11.965 21.240 1.00 82.75 104 LYS A CA 1
ATOM 863 C C . LYS A 1 104 ? -19.649 -12.416 22.628 1.00 82.75 104 LYS A C 1
ATOM 865 O O . LYS A 1 104 ? -20.025 -13.486 23.095 1.00 82.75 104 LYS A O 1
ATOM 870 N N . ASN A 1 105 ? -18.860 -11.588 23.311 1.00 78.62 105 ASN A N 1
ATOM 871 C CA . ASN A 1 105 ? -18.238 -11.950 24.587 1.00 78.62 105 ASN A CA 1
ATOM 872 C C . ASN A 1 105 ? -19.125 -11.689 25.820 1.00 78.62 105 ASN A C 1
ATOM 874 O O . ASN A 1 105 ? -18.822 -12.203 26.896 1.00 78.62 105 ASN A O 1
ATOM 878 N N . LYS A 1 106 ? -20.233 -10.941 25.691 1.00 71.94 106 LYS A N 1
ATOM 879 C CA . LYS A 1 106 ? -21.105 -10.548 26.817 1.00 71.94 106 LYS A CA 1
ATOM 880 C C . LYS A 1 106 ? -21.650 -11.745 27.615 1.00 71.94 106 LYS A C 1
ATOM 882 O O . LYS A 1 106 ? -21.724 -11.679 28.839 1.00 71.94 106 LYS A O 1
ATOM 887 N N . GLY A 1 107 ? -21.993 -12.849 26.944 1.00 63.19 107 GLY A N 1
ATOM 888 C CA . GLY A 1 107 ? -22.462 -14.082 27.596 1.00 63.19 107 GLY A CA 1
ATOM 889 C C . GLY A 1 107 ? -21.341 -14.912 28.233 1.00 63.19 107 GLY A C 1
ATOM 890 O O . GLY A 1 107 ? -21.518 -15.467 29.317 1.00 63.19 107 GLY A O 1
ATOM 891 N N . ILE A 1 108 ? -20.164 -14.936 27.602 1.00 71.12 108 ILE A N 1
ATOM 892 C CA . ILE A 1 108 ? -18.995 -15.705 28.059 1.00 71.12 108 ILE A CA 1
ATOM 893 C C . ILE A 1 108 ? -18.435 -15.109 29.353 1.00 71.12 108 ILE A C 1
ATOM 895 O O . ILE A 1 108 ? -18.191 -15.836 30.315 1.00 71.12 108 ILE A O 1
ATOM 899 N N . VAL A 1 109 ? -18.288 -13.780 29.407 1.00 68.25 109 VAL A N 1
ATOM 900 C CA . VAL A 1 109 ? -17.777 -13.086 30.599 1.00 68.25 109 VAL A CA 1
ATOM 901 C C . VAL A 1 109 ? -18.718 -13.310 31.786 1.00 68.25 109 VAL A C 1
ATOM 903 O O . VAL A 1 109 ? -18.267 -13.758 32.835 1.00 68.25 109 VAL A O 1
ATOM 906 N N . LYS A 1 110 ? -20.034 -13.123 31.602 1.00 68.62 110 LYS A N 1
ATOM 907 C CA . LYS A 1 110 ? -21.035 -13.308 32.668 1.00 68.62 110 LYS A CA 1
ATOM 908 C C . LYS A 1 110 ? -21.076 -14.750 33.195 1.00 68.62 110 LYS A C 1
ATOM 910 O O . LYS A 1 110 ? -21.214 -14.955 34.399 1.00 68.62 110 LYS A O 1
ATOM 915 N N . SER A 1 111 ? -20.915 -15.745 32.317 1.00 67.38 111 SER A N 1
ATOM 916 C CA . SER A 1 111 ? -20.812 -17.155 32.718 1.00 67.38 111 SER A CA 1
ATOM 917 C C . SER A 1 111 ? -19.549 -17.444 33.530 1.00 67.38 111 SER A C 1
ATOM 919 O O . SER A 1 111 ? -19.619 -18.224 34.476 1.00 67.38 111 SER A O 1
ATOM 921 N N . LYS A 1 112 ? -18.406 -16.849 33.170 1.00 73.62 112 LYS A N 1
ATOM 922 C CA . LYS A 1 112 ? -17.132 -17.072 33.866 1.00 73.62 112 LYS A CA 1
ATOM 923 C C . LYS A 1 112 ? -17.139 -16.431 35.255 1.00 73.62 112 LYS A C 1
ATOM 925 O O . LYS A 1 112 ? -16.732 -17.074 36.214 1.00 73.62 112 LYS A O 1
ATOM 930 N N . THR A 1 113 ? -17.681 -15.216 35.374 1.00 78.25 113 THR A N 1
ATOM 931 C CA . THR A 1 113 ? -17.862 -14.534 36.665 1.00 78.25 113 THR A CA 1
ATOM 932 C C . THR A 1 113 ? -18.803 -15.311 37.584 1.00 78.25 113 THR A C 1
ATOM 934 O O . THR A 1 113 ? -18.490 -15.485 38.754 1.00 78.25 113 THR A O 1
ATOM 937 N N . ARG A 1 114 ? -19.922 -15.839 37.060 1.00 77.31 114 ARG A N 1
ATOM 938 C CA . ARG A 1 114 ? -20.844 -16.670 37.851 1.00 77.31 114 ARG A CA 1
ATOM 939 C C . ARG A 1 114 ? -20.168 -17.942 38.371 1.00 77.31 114 ARG A C 1
ATOM 941 O O . ARG A 1 114 ? -20.217 -18.179 39.568 1.00 77.31 114 ARG A O 1
ATOM 948 N N . LYS A 1 115 ? -19.486 -18.699 37.500 1.00 79.38 115 LYS A N 1
ATOM 949 C CA . LYS A 1 115 ? -18.761 -19.922 37.895 1.00 79.38 115 LYS A CA 1
ATOM 950 C C . LYS A 1 115 ? -17.682 -19.657 38.946 1.00 79.38 115 LYS A C 1
ATOM 952 O O . LYS A 1 115 ? -17.489 -20.466 39.839 1.00 79.38 115 LYS A O 1
ATOM 957 N N . PHE A 1 116 ? -16.981 -18.528 38.843 1.00 84.25 116 PHE A N 1
ATOM 958 C CA . PHE A 1 116 ? -15.991 -18.124 39.841 1.00 84.25 116 PHE A CA 1
ATOM 959 C C . PHE A 1 116 ? -16.634 -17.826 41.202 1.00 84.25 116 PHE A C 1
ATOM 961 O O . PHE A 1 116 ? -16.148 -18.301 42.219 1.00 84.25 116 PHE A O 1
ATOM 968 N N . LEU A 1 117 ? -17.751 -17.090 41.220 1.00 83.31 117 LEU A N 1
ATOM 969 C CA . LEU A 1 117 ? -18.496 -16.797 42.450 1.00 83.31 117 LEU A CA 1
ATOM 970 C C . LEU A 1 117 ? -19.108 -18.055 43.086 1.00 83.31 117 LEU A C 1
ATOM 972 O O . LEU A 1 117 ? -19.205 -18.124 44.305 1.00 83.31 117 LEU A O 1
ATOM 976 N N . GLU A 1 118 ? -19.521 -19.033 42.277 1.00 82.44 118 GLU A N 1
ATOM 977 C CA . GLU A 1 118 ? -19.992 -20.342 42.753 1.00 82.44 118 GLU A CA 1
ATOM 978 C C . GLU A 1 118 ? -18.862 -21.186 43.356 1.00 82.44 118 GLU A C 1
ATOM 980 O O . GLU A 1 118 ? -19.116 -21.912 44.302 1.00 82.44 118 GLU A O 1
ATOM 985 N N . ALA A 1 119 ? -17.625 -21.070 42.862 1.00 79.94 119 ALA A N 1
ATOM 986 C CA . ALA A 1 119 ? -16.478 -21.842 43.351 1.00 79.94 119 ALA A CA 1
ATOM 987 C C . ALA A 1 119 ? -15.843 -21.301 44.650 1.00 79.94 119 ALA A C 1
ATOM 989 O O . ALA A 1 119 ? -14.961 -21.949 45.206 1.00 79.94 119 ALA A O 1
ATOM 990 N N . ILE A 1 120 ? -16.235 -20.102 45.094 1.00 84.56 120 ILE A N 1
ATOM 991 C CA . ILE A 1 120 ? -15.746 -19.463 46.334 1.00 84.56 120 ILE A CA 1
ATOM 992 C C . ILE A 1 120 ? -16.740 -19.649 47.497 1.00 84.56 120 ILE A C 1
ATOM 994 O O . ILE A 1 120 ? -16.403 -19.356 48.643 1.00 84.56 120 ILE A O 1
ATOM 998 N N . LYS A 1 121 ? -17.957 -20.122 47.209 1.00 66.44 121 LYS A N 1
ATOM 999 C CA . LYS A 1 121 ? -18.944 -20.526 48.218 1.00 66.44 121 LYS A CA 1
ATOM 1000 C C . LYS A 1 121 ? -18.700 -21.957 48.667 1.00 66.44 121 LYS A C 1
ATOM 1002 O O . LYS A 1 121 ? -18.959 -22.208 49.861 1.00 66.44 121 LYS A O 1
#

Sequence (121 aa):
LEDPKKRENTGLAFGRNVEMFDTIRQWAYKNVLKYQSESSFNDFHNELLLKCQMHNAYLNADDLLPYNEIKATAKSIAKFCWKEFSEEKLNKIQSKKQSYRGKKNKGIVKSKTRKFLEAIK

Secondary structure (DSSP, 8-state):
-PPP-------S---HHHHHHHHHHHHHHHHHHHHHHHS-HHHHHHHHHHHHHHHHHHH-TTSPPPHHHHHHHHHHHHHHHHHH--HHHHHHHHHHHHHHHHHHHHHHHHHHHHHHHHHT-

Foldseek 3Di:
DPDPPPDPPPVDDPDPLNVLLVVLLVVCLVCVAVCVVPHDLVVQLVVSLVSLVVSQCPPVVVHGDDSVSSSVSSVVSSVCSNVPDDPVVVVVVVVVVVVVVCVVCVVVVVVVVVVVVVVVD

pLDDT: mean 84.68, std 15.64, range [37.09, 98.25]

Organism: Enterobacter asburiae (NCBI:txid61645)

Radius of gyration: 21.28 Å; chains: 1; bounding box: 37×37×65 Å